Protein AF-A0A7Y2ZFS2-F1 (afdb_monomer_lite)

Structure (mmCIF, N/CA/C/O backbone):
data_AF-A0A7Y2ZFS2-F1
#
_entry.id   AF-A0A7Y2ZFS2-F1
#
loop_
_atom_site.group_PDB
_atom_site.id
_atom_site.type_symbol
_atom_site.label_atom_id
_atom_site.label_alt_id
_atom_site.label_comp_id
_atom_site.label_asym_id
_atom_site.label_entity_id
_atom_site.label_seq_id
_atom_site.pdbx_PDB_ins_code
_atom_site.Cartn_x
_atom_site.Cartn_y
_atom_site.Cartn_z
_atom_site.occupancy
_atom_site.B_iso_or_equiv
_atom_site.auth_seq_id
_atom_site.auth_comp_id
_atom_site.auth_asym_id
_atom_site.auth_atom_id
_atom_site.pdbx_PDB_model_num
ATOM 1 N N . PRO A 1 1 ? -5.224 8.025 -20.497 1.00 86.81 1 PRO A N 1
ATOM 2 C CA . PRO A 1 1 ? -4.306 7.814 -19.345 1.00 86.81 1 PRO A CA 1
ATOM 3 C C . PRO A 1 1 ? -4.564 8.885 -18.273 1.00 86.81 1 PRO A C 1
ATOM 5 O O . PRO A 1 1 ? -3.677 9.653 -17.938 1.00 86.81 1 PRO A O 1
ATOM 8 N N . TYR A 1 2 ? -5.816 8.982 -17.824 1.00 96.44 2 TYR A N 1
ATOM 9 C CA . TYR A 1 2 ? -6.261 10.008 -16.884 1.00 96.44 2 TYR A CA 1
ATOM 10 C C . TYR A 1 2 ? -7.460 9.475 -16.105 1.00 96.44 2 TYR A C 1
ATOM 12 O O . TYR A 1 2 ? -8.325 8.808 -16.684 1.00 96.44 2 TYR A O 1
ATOM 20 N N . ILE A 1 3 ? -7.497 9.762 -14.809 1.00 97.44 3 ILE A N 1
ATOM 21 C CA . ILE A 1 3 ? -8.624 9.500 -13.917 1.00 97.44 3 ILE A CA 1
ATOM 22 C C . ILE A 1 3 ? -8.823 10.785 -13.111 1.00 97.44 3 ILE A C 1
ATOM 24 O O . ILE A 1 3 ? -7.926 11.202 -12.383 1.00 97.44 3 ILE A O 1
ATOM 28 N N . GLY A 1 4 ? -9.974 11.437 -13.284 1.00 97.38 4 GLY A N 1
ATOM 29 C CA . GLY A 1 4 ? -10.225 12.769 -12.729 1.00 97.38 4 GLY A CA 1
ATOM 30 C C . GLY A 1 4 ? -10.047 12.839 -11.213 1.00 97.38 4 GLY A C 1
ATOM 31 O O . GLY A 1 4 ? -10.726 12.121 -10.483 1.00 97.38 4 GLY A O 1
ATOM 32 N N . GLY A 1 5 ? -9.143 13.714 -10.762 1.00 96.69 5 GLY A N 1
ATOM 33 C CA . GLY A 1 5 ? -8.851 13.981 -9.349 1.00 96.69 5 GLY A CA 1
ATOM 34 C C . GLY A 1 5 ? -8.054 12.895 -8.619 1.00 96.69 5 GLY A C 1
ATOM 35 O O . GLY A 1 5 ? -7.731 13.076 -7.451 1.00 96.69 5 GLY A O 1
ATOM 36 N N . GLU A 1 6 ? -7.730 11.775 -9.267 1.00 97.69 6 GLU A N 1
ATOM 37 C CA . GLU A 1 6 ? -7.062 10.657 -8.592 1.00 97.69 6 GLU A CA 1
ATOM 38 C C . GLU A 1 6 ? -5.607 10.985 -8.237 1.00 97.69 6 GLU A C 1
ATOM 40 O O . GLU A 1 6 ? -5.134 10.658 -7.155 1.00 97.69 6 GLU A O 1
ATOM 45 N N . GLU A 1 7 ? -4.903 11.683 -9.128 1.00 98.19 7 GLU A N 1
ATOM 46 C CA . GLU A 1 7 ? -3.505 12.081 -8.922 1.00 98.19 7 GLU A CA 1
ATOM 47 C C . GLU A 1 7 ? -3.368 13.057 -7.747 1.00 98.19 7 GLU A C 1
ATOM 49 O O . GLU A 1 7 ? -2.484 12.882 -6.908 1.00 98.19 7 GLU A O 1
ATOM 54 N N . ASP A 1 8 ? -4.295 14.013 -7.630 1.00 97.38 8 ASP A N 1
ATOM 55 C CA . ASP A 1 8 ? -4.337 14.977 -6.526 1.00 97.38 8 ASP A CA 1
ATOM 56 C C . ASP A 1 8 ? -4.619 14.288 -5.183 1.00 97.38 8 ASP A C 1
ATOM 58 O O . ASP A 1 8 ? -3.988 14.594 -4.170 1.00 97.38 8 ASP A O 1
ATOM 62 N N . LYS A 1 9 ? -5.536 13.311 -5.172 1.00 97.44 9 LYS A N 1
ATOM 63 C CA . LYS A 1 9 ? -5.836 12.501 -3.983 1.00 97.44 9 LYS A CA 1
ATOM 64 C C . LYS A 1 9 ? -4.642 11.664 -3.550 1.00 97.44 9 LYS A C 1
ATOM 66 O O . LYS A 1 9 ? -4.264 11.710 -2.382 1.00 97.44 9 LYS A O 1
ATOM 71 N N . ILE A 1 10 ? -4.005 10.953 -4.483 1.00 97.12 10 ILE A N 1
ATOM 72 C CA . ILE A 1 10 ? -2.792 10.169 -4.207 1.00 97.12 10 ILE A CA 1
ATOM 73 C C . ILE A 1 10 ? -1.670 11.081 -3.689 1.00 97.12 10 ILE A C 1
ATOM 75 O O . ILE A 1 10 ? -0.902 10.670 -2.823 1.00 97.12 10 ILE A O 1
ATOM 79 N N . ALA A 1 11 ? -1.580 12.322 -4.171 1.00 95.62 11 ALA A N 1
ATOM 80 C CA . ALA A 1 11 ? -0.588 13.274 -3.688 1.00 95.62 11 ALA A CA 1
ATOM 81 C C . ALA A 1 11 ? -0.869 13.781 -2.259 1.00 95.62 11 ALA A C 1
ATOM 83 O O . ALA A 1 11 ? 0.075 14.037 -1.510 1.00 95.62 11 ALA A O 1
AT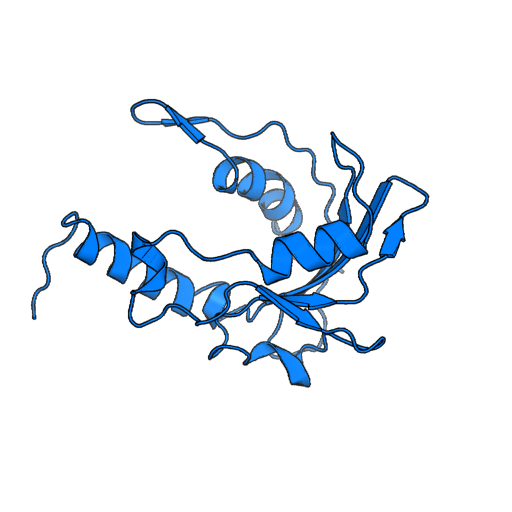OM 84 N N . ALA A 1 12 ? -2.140 13.917 -1.866 1.00 95.44 12 ALA A N 1
ATOM 85 C CA . ALA A 1 12 ? -2.536 14.560 -0.610 1.00 95.44 12 ALA A CA 1
ATOM 86 C C . ALA A 1 12 ? -2.883 13.587 0.533 1.00 95.44 12 ALA A C 1
ATOM 88 O O . ALA A 1 12 ? -2.480 13.796 1.680 1.00 95.44 12 ALA A O 1
ATOM 89 N N . GLU A 1 13 ? -3.646 12.529 0.260 1.00 97.75 13 GLU A N 1
ATOM 90 C CA . GLU A 1 13 ? -4.214 11.647 1.288 1.00 97.75 13 GLU A CA 1
ATOM 91 C C . GLU A 1 13 ? -3.160 10.854 2.085 1.00 97.75 13 GLU A C 1
ATOM 93 O O . GLU A 1 13 ? -3.283 10.799 3.316 1.00 97.75 13 GLU A O 1
ATOM 98 N N . PRO A 1 14 ? -2.087 10.301 1.474 1.00 97.38 14 PRO A N 1
ATOM 99 C CA . PRO A 1 14 ? -1.069 9.554 2.212 1.00 97.38 14 PRO A CA 1
ATOM 100 C C . PRO A 1 14 ? -0.379 10.372 3.304 1.00 97.38 14 PRO A C 1
ATOM 102 O O . PRO A 1 14 ? -0.060 9.825 4.356 1.00 97.38 14 PRO A O 1
ATOM 105 N N . ALA A 1 15 ? -0.204 11.684 3.105 1.00 96.62 15 ALA A N 1
ATOM 106 C CA . ALA A 1 15 ? 0.386 12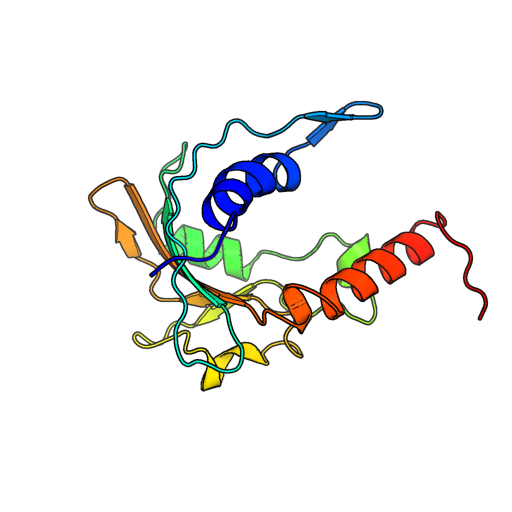.560 4.117 1.00 96.62 15 ALA A CA 1
ATOM 107 C C . ALA A 1 15 ? -0.471 12.617 5.394 1.00 96.62 15 ALA A C 1
ATOM 109 O O . ALA A 1 15 ? 0.064 12.659 6.502 1.00 96.62 15 ALA A O 1
ATOM 110 N N . LYS A 1 16 ? -1.802 12.576 5.254 1.00 97.12 16 LYS A N 1
ATOM 111 C CA . LYS A 1 16 ? -2.734 12.491 6.385 1.00 97.12 16 LYS A CA 1
ATOM 112 C C . LYS A 1 16 ? -2.757 11.085 6.989 1.00 97.12 16 LYS A C 1
ATOM 114 O O . LYS A 1 16 ? -2.704 10.965 8.208 1.00 97.12 16 LYS A O 1
ATOM 119 N N . ILE A 1 17 ? -2.827 10.043 6.155 1.00 96.88 17 ILE A N 1
ATOM 120 C CA . ILE A 1 17 ? -2.897 8.634 6.591 1.00 96.88 17 ILE A CA 1
ATOM 121 C C . ILE A 1 17 ? -1.653 8.237 7.397 1.00 96.88 17 ILE A C 1
ATOM 123 O O . ILE A 1 17 ? -1.770 7.568 8.417 1.00 96.88 17 ILE A O 1
ATOM 127 N N . LEU A 1 18 ? -0.472 8.674 6.957 1.00 96.38 18 LEU A N 1
ATOM 128 C CA . LEU A 1 18 ? 0.817 8.416 7.608 1.00 96.38 18 LEU A CA 1
ATOM 129 C C . LEU A 1 18 ? 1.201 9.499 8.633 1.00 96.38 18 LEU A C 1
ATOM 131 O O . LEU A 1 18 ? 2.334 9.526 9.112 1.00 96.38 18 LEU A O 1
ATOM 135 N N . GLY A 1 19 ? 0.284 10.423 8.931 1.00 96.94 19 GLY A N 1
ATOM 136 C CA . GLY A 1 19 ? 0.474 11.470 9.926 1.00 96.94 19 GLY A CA 1
ATOM 137 C C . GLY A 1 19 ? 0.382 10.950 11.362 1.00 96.94 19 GLY A C 1
ATOM 138 O O . GLY A 1 19 ? 0.359 9.750 11.629 1.00 96.94 19 GLY A O 1
ATOM 139 N N . ARG A 1 20 ? 0.302 11.881 12.314 1.00 96.94 20 ARG A N 1
ATOM 140 C CA . ARG A 1 20 ? 0.136 11.575 13.743 1.00 96.94 20 ARG A CA 1
ATOM 141 C C . ARG A 1 20 ? -1.025 12.347 14.349 1.00 96.94 20 ARG A C 1
ATOM 143 O O . ARG A 1 20 ? -1.349 13.443 13.896 1.00 96.94 20 ARG A O 1
ATOM 150 N N . VAL A 1 21 ? -1.624 11.788 15.392 1.00 96.31 21 VAL A N 1
ATOM 151 C CA . VAL A 1 21 ? -2.658 12.468 16.177 1.00 96.31 21 VAL A CA 1
ATOM 152 C C . VAL A 1 21 ? -1.986 13.367 17.216 1.00 96.31 21 VAL A C 1
ATOM 154 O O . VAL A 1 21 ? -1.137 12.907 17.975 1.00 96.31 21 VAL A O 1
ATOM 157 N N . GLU A 1 22 ? -2.372 14.640 17.260 1.00 97.00 22 GLU A N 1
ATOM 158 C CA . GLU A 1 22 ? -1.983 15.597 18.299 1.00 97.00 22 GLU A CA 1
ATOM 159 C C . GLU A 1 22 ? -3.246 16.275 18.838 1.00 97.00 22 GLU A C 1
ATOM 161 O O . GLU A 1 22 ? -3.821 17.135 18.173 1.00 97.00 22 GLU A O 1
ATOM 166 N N . GLY A 1 23 ? -3.693 15.886 20.035 1.00 95.25 23 GLY A N 1
ATOM 167 C CA . GLY A 1 23 ? -4.953 16.376 20.597 1.00 95.25 23 GLY A CA 1
ATOM 168 C C . GLY A 1 23 ? -6.158 15.922 19.769 1.00 95.25 23 GLY A C 1
ATOM 169 O O . GLY A 1 23 ? -6.406 14.726 19.639 1.00 95.25 23 GLY A O 1
ATOM 170 N N . ASP A 1 24 ? -6.898 16.880 19.215 1.00 95.06 24 ASP A N 1
ATOM 171 C CA . ASP A 1 24 ? -8.115 16.681 18.418 1.00 95.06 24 ASP A CA 1
ATOM 172 C C . ASP A 1 24 ? -7.878 16.731 16.897 1.00 95.06 24 ASP A C 1
ATOM 174 O O . ASP A 1 24 ? -8.825 16.655 16.111 1.00 95.06 24 ASP A O 1
ATOM 178 N N . ARG A 1 25 ? -6.617 16.836 16.459 1.00 96.38 25 ARG A N 1
ATOM 179 C CA . ARG A 1 25 ? -6.248 16.980 15.046 1.00 96.38 25 ARG A CA 1
ATOM 180 C C . ARG A 1 25 ? -5.216 15.955 14.590 1.00 96.38 25 ARG A C 1
ATOM 182 O O . ARG A 1 25 ? -4.456 15.394 15.378 1.00 96.38 25 ARG A O 1
ATOM 189 N N . ILE A 1 26 ? -5.164 15.758 13.274 1.00 97.56 26 ILE A N 1
ATOM 190 C CA . ILE A 1 26 ? -4.119 14.979 12.605 1.00 97.56 26 ILE A CA 1
ATOM 191 C C . ILE A 1 26 ? -3.095 15.957 12.037 1.00 97.56 26 ILE A C 1
ATOM 193 O O . ILE A 1 26 ? -3.451 16.831 11.248 1.00 97.56 26 ILE A O 1
ATOM 197 N N . VAL A 1 27 ? -1.832 15.791 12.419 1.00 97.75 27 VAL A N 1
ATOM 198 C CA . VAL A 1 27 ? -0.694 16.497 11.829 1.00 97.75 27 VAL A CA 1
ATOM 199 C C . VAL A 1 27 ? -0.124 15.634 10.701 1.00 97.75 27 VAL A C 1
ATOM 201 O O . VAL A 1 27 ? 0.400 14.551 10.989 1.00 97.75 27 VAL A O 1
ATOM 204 N N . PRO A 1 28 ? -0.231 16.068 9.428 1.00 97.12 28 PRO A N 1
ATOM 205 C CA . PRO A 1 28 ? 0.286 15.307 8.296 1.00 97.12 28 PRO A CA 1
ATOM 206 C C . PRO A 1 28 ? 1.807 15.140 8.357 1.00 97.12 28 PRO A C 1
ATOM 208 O O . PRO A 1 28 ? 2.522 16.025 8.834 1.00 97.12 28 PRO A O 1
ATOM 211 N N . VAL A 1 29 ? 2.313 14.021 7.840 1.00 96.19 29 VAL A N 1
ATOM 212 C CA . VAL A 1 29 ? 3.757 13.826 7.656 1.00 96.19 29 VAL A CA 1
ATOM 213 C C . VAL A 1 29 ? 4.250 14.673 6.470 1.00 96.19 29 VAL A C 1
ATOM 215 O O . VAL A 1 29 ? 3.548 14.755 5.458 1.00 96.19 29 VAL A O 1
ATOM 218 N N . PRO A 1 30 ? 5.435 15.314 6.546 1.00 94.31 30 PRO A N 1
ATOM 219 C CA . PRO A 1 30 ? 6.024 15.991 5.394 1.00 94.31 30 PRO A CA 1
ATOM 220 C C . PRO A 1 30 ? 6.428 14.955 4.338 1.00 94.31 30 PRO A C 1
ATOM 222 O O . PRO A 1 30 ? 7.473 14.316 4.439 1.00 94.31 30 PRO A O 1
ATOM 225 N N . LEU A 1 31 ? 5.572 14.777 3.334 1.00 94.12 31 LEU A N 1
ATOM 226 C CA . LEU A 1 31 ? 5.723 13.791 2.271 1.00 94.12 31 LEU A CA 1
ATOM 227 C C . LEU A 1 31 ? 5.419 14.442 0.921 1.00 94.12 31 LEU A C 1
ATOM 229 O O . LEU A 1 31 ? 4.425 15.149 0.775 1.00 94.12 31 LEU A O 1
ATOM 233 N N . SER A 1 32 ? 6.275 14.195 -0.068 1.00 96.31 32 SER A N 1
ATOM 234 C CA . SER A 1 32 ? 6.070 14.645 -1.445 1.00 96.31 32 SER A CA 1
ATOM 235 C C . SER A 1 32 ? 5.816 13.441 -2.338 1.00 96.31 32 SER A C 1
ATOM 237 O O . SER A 1 32 ? 6.624 12.514 -2.375 1.00 96.31 32 SER A O 1
ATOM 239 N N . ILE A 1 33 ? 4.701 13.465 -3.064 1.00 97.81 33 ILE A N 1
ATOM 240 C CA . ILE A 1 33 ? 4.306 12.403 -3.988 1.00 97.81 33 ILE A CA 1
ATOM 241 C C . ILE A 1 33 ? 4.034 13.029 -5.351 1.00 97.81 33 ILE A C 1
ATOM 243 O O . ILE A 1 33 ? 3.269 13.981 -5.474 1.00 97.81 33 ILE A O 1
ATOM 247 N N . SER A 1 34 ? 4.664 12.464 -6.377 1.00 97.56 34 SER A N 1
ATOM 248 C CA . SER A 1 34 ? 4.317 12.702 -7.774 1.00 97.56 34 SER A CA 1
ATOM 249 C C . SER A 1 34 ? 3.653 11.437 -8.304 1.00 97.56 34 SER A C 1
ATOM 251 O O . SER A 1 34 ? 4.247 10.358 -8.244 1.00 97.56 34 SER A O 1
ATOM 253 N N . ALA A 1 35 ? 2.411 11.565 -8.766 1.00 97.31 35 ALA A N 1
ATOM 254 C CA . ALA A 1 35 ? 1.578 10.443 -9.171 1.00 97.31 35 ALA A CA 1
ATOM 255 C C . ALA A 1 35 ? 1.096 10.594 -10.616 1.00 97.31 35 ALA A C 1
ATOM 257 O O . ALA A 1 35 ? 0.949 11.695 -11.140 1.00 97.31 35 ALA A O 1
ATOM 258 N N . THR A 1 36 ? 0.828 9.459 -11.255 1.00 98.44 36 THR A N 1
ATOM 259 C CA . THR A 1 36 ? 0.110 9.392 -12.529 1.00 98.44 36 THR A CA 1
ATOM 260 C C . THR A 1 36 ? -0.866 8.231 -12.458 1.00 98.44 36 THR A C 1
ATOM 262 O O . THR A 1 36 ? -0.460 7.099 -12.185 1.00 98.44 36 THR A O 1
ATOM 265 N N . ALA A 1 37 ? -2.144 8.495 -12.715 1.00 98.19 37 ALA A N 1
ATOM 266 C CA . ALA A 1 37 ? -3.207 7.507 -12.598 1.00 98.19 37 ALA A CA 1
ATOM 267 C C . ALA A 1 37 ? -3.711 7.094 -13.985 1.00 98.19 37 ALA A C 1
ATOM 269 O O . ALA A 1 37 ? -4.189 7.904 -14.782 1.00 98.19 37 ALA A O 1
ATOM 270 N N . THR A 1 38 ? -3.634 5.798 -14.290 1.00 98.12 38 THR A N 1
ATOM 271 C CA . THR A 1 38 ? -4.031 5.275 -15.603 1.00 98.12 38 THR A CA 1
ATOM 272 C C . THR A 1 38 ? -5.066 4.166 -15.479 1.00 98.12 38 THR A C 1
ATOM 274 O O . THR A 1 38 ? -4.964 3.273 -14.642 1.00 98.12 38 THR A O 1
ATOM 277 N N . ARG A 1 39 ? -6.088 4.222 -16.340 1.00 98.19 39 ARG A N 1
ATOM 278 C CA . ARG A 1 39 ? -7.085 3.157 -16.474 1.00 98.19 39 ARG A CA 1
ATOM 279 C C . ARG A 1 39 ? -6.554 2.079 -17.416 1.00 98.19 39 ARG A C 1
ATOM 281 O O . ARG A 1 39 ? -6.088 2.394 -18.509 1.00 98.19 39 ARG A O 1
ATOM 288 N N . VAL A 1 40 ? -6.696 0.822 -17.011 1.00 98.25 40 VAL A N 1
ATOM 289 C CA . VAL A 1 40 ? -6.353 -0.371 -17.799 1.00 98.25 40 VAL A CA 1
ATOM 290 C C . VAL A 1 40 ? -7.547 -1.334 -17.838 1.00 98.25 40 VAL A C 1
ATOM 292 O O . VAL A 1 40 ? -8.381 -1.279 -16.930 1.00 98.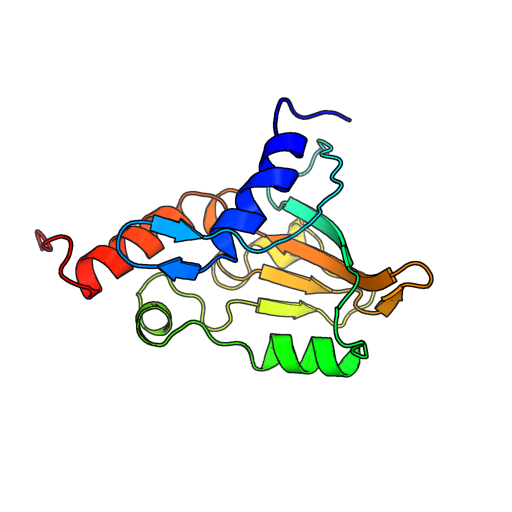25 40 VAL A O 1
ATOM 295 N N . PRO A 1 41 ? -7.664 -2.218 -18.849 1.00 98.12 41 PRO A N 1
ATOM 296 C CA . PRO A 1 41 ? -8.751 -3.197 -18.949 1.00 98.12 41 PRO A CA 1
ATOM 297 C C . PRO A 1 41 ? -8.537 -4.387 -17.991 1.00 98.12 41 PRO A C 1
ATOM 299 O O . PRO A 1 41 ? -8.411 -5.537 -18.403 1.00 98.12 41 PRO A O 1
ATOM 302 N N . VAL A 1 42 ? -8.468 -4.099 -16.691 1.00 98.31 42 VAL A N 1
ATOM 303 C CA . VAL A 1 42 ? -8.359 -5.073 -15.599 1.00 98.31 42 VAL A CA 1
ATOM 304 C C . VAL A 1 42 ? -9.577 -4.896 -14.700 1.00 98.31 42 VAL A C 1
ATOM 306 O O . VAL A 1 42 ? -9.835 -3.793 -14.229 1.00 98.31 42 VAL A O 1
ATOM 309 N N . LEU A 1 43 ? -10.326 -5.980 -14.474 1.00 97.38 43 LEU A N 1
ATOM 310 C CA . LEU A 1 43 ? -11.585 -5.954 -13.717 1.00 97.38 43 LEU A CA 1
ATOM 311 C C . LEU A 1 43 ? -11.397 -5.436 -12.284 1.00 97.38 43 LEU A C 1
ATOM 313 O O . LEU A 1 43 ? -12.059 -4.485 -11.876 1.00 97.38 43 LEU A O 1
ATOM 317 N N . HIS A 1 44 ? -10.480 -6.056 -11.537 1.00 97.62 44 HIS A N 1
ATOM 318 C CA . HIS A 1 44 ? -10.175 -5.708 -10.148 1.00 97.62 44 HIS A CA 1
ATOM 319 C C . HIS A 1 44 ? -8.683 -5.879 -9.882 1.00 97.62 44 HIS A C 1
ATOM 321 O O . HIS A 1 44 ? -8.041 -6.749 -10.483 1.00 97.62 44 HIS A O 1
ATOM 327 N N . GLY A 1 45 ? -8.177 -5.088 -8.942 1.00 98.00 45 GLY A N 1
ATOM 328 C CA . GLY A 1 45 ? -6.774 -5.021 -8.561 1.00 98.00 45 GLY A CA 1
ATOM 329 C C . GLY A 1 45 ? -6.133 -3.728 -9.056 1.00 98.00 45 GLY A C 1
ATOM 330 O O . GLY A 1 45 ? -6.023 -3.510 -10.264 1.00 98.00 45 GLY A O 1
ATOM 331 N N . HIS A 1 46 ? -5.710 -2.865 -8.135 1.00 98.56 46 HIS A N 1
ATOM 332 C CA . HIS A 1 46 ? -4.914 -1.679 -8.450 1.00 98.56 46 HIS A CA 1
ATOM 333 C C . HIS A 1 46 ? -3.441 -2.011 -8.280 1.00 98.56 46 HIS A C 1
ATOM 335 O O . HIS A 1 46 ? -3.028 -2.476 -7.220 1.00 98.56 46 HIS A O 1
ATOM 341 N N . LEU A 1 47 ? -2.679 -1.833 -9.361 1.00 98.69 47 LEU A N 1
ATOM 342 C CA . LEU A 1 47 ? -1.247 -2.087 -9.409 1.00 98.69 47 LEU A CA 1
ATOM 343 C C . LEU A 1 47 ? -0.505 -0.755 -9.479 1.00 98.69 47 LEU A C 1
ATOM 345 O O . LEU A 1 47 ? -0.725 0.034 -10.397 1.00 98.69 47 LEU A O 1
ATOM 349 N N . GLU A 1 48 ? 0.423 -0.555 -8.557 1.00 98.62 48 GLU A N 1
ATOM 350 C CA . GLU A 1 48 ? 1.226 0.655 -8.451 1.00 98.62 48 GLU A CA 1
ATOM 351 C C . GLU A 1 48 ? 2.702 0.333 -8.682 1.00 98.62 48 GLU A C 1
ATOM 353 O O . GLU A 1 48 ? 3.238 -0.636 -8.139 1.00 98.62 48 GLU A O 1
ATOM 358 N N . SER A 1 49 ? 3.381 1.158 -9.484 1.00 98.50 49 SER A N 1
ATOM 359 C CA . SER A 1 49 ? 4.841 1.132 -9.620 1.00 98.50 49 SER A CA 1
ATOM 360 C C . SER A 1 49 ? 5.441 2.260 -8.798 1.00 98.50 49 SER A C 1
ATOM 362 O O . SER A 1 49 ? 5.475 3.401 -9.252 1.00 98.50 49 SER A O 1
ATOM 364 N N . VAL A 1 50 ? 6.001 1.920 -7.642 1.00 98.56 50 VAL A N 1
ATOM 365 C CA . VAL A 1 50 ? 6.479 2.895 -6.659 1.00 98.56 50 VAL A CA 1
ATOM 366 C C . VAL A 1 50 ? 7.999 2.995 -6.709 1.00 98.56 50 VAL A C 1
ATOM 368 O O . VAL A 1 50 ? 8.690 1.976 -6.679 1.00 98.56 50 VAL A O 1
ATOM 371 N N . SER A 1 51 ? 8.520 4.221 -6.772 1.00 98.44 51 SER A N 1
ATOM 372 C CA . SER A 1 51 ? 9.924 4.532 -6.470 1.00 98.44 51 SER A CA 1
ATOM 373 C C . SER A 1 51 ? 9.953 5.469 -5.270 1.00 98.44 51 SER A C 1
ATOM 375 O O . SER A 1 51 ? 9.223 6.454 -5.269 1.00 98.44 51 SER A O 1
ATOM 377 N N . VAL A 1 52 ? 10.770 5.168 -4.262 1.00 97.75 52 VAL A N 1
ATOM 378 C CA . VAL A 1 52 ? 10.786 5.912 -2.995 1.00 97.75 52 VAL A CA 1
ATOM 379 C C . VAL A 1 52 ? 12.208 6.269 -2.580 1.00 97.75 52 VAL A C 1
ATOM 381 O O . VAL A 1 52 ? 13.111 5.428 -2.653 1.00 97.75 52 VAL A O 1
ATOM 384 N N . GLN A 1 53 ? 12.402 7.512 -2.143 1.00 97.56 53 GLN A N 1
ATOM 385 C CA . GLN A 1 53 ? 13.584 7.948 -1.407 1.00 97.56 53 GLN A CA 1
ATOM 386 C C . GLN A 1 53 ? 13.322 7.787 0.089 1.00 97.56 53 GLN A C 1
ATOM 388 O O . GLN A 1 53 ? 12.350 8.327 0.613 1.00 97.56 53 GLN A O 1
ATOM 393 N N . LEU A 1 54 ? 14.202 7.066 0.776 1.00 96.19 54 LEU A N 1
ATOM 394 C CA . LEU A 1 54 ? 14.172 6.949 2.230 1.00 96.19 54 LEU A CA 1
ATOM 395 C C . LEU A 1 54 ? 15.142 7.962 2.849 1.00 96.19 54 LEU A C 1
ATOM 397 O O . LEU A 1 54 ? 16.193 8.255 2.275 1.00 96.19 54 LEU A O 1
ATOM 401 N N . SER A 1 55 ? 14.798 8.494 4.023 1.00 94.38 55 SER A N 1
ATOM 402 C CA . SER A 1 55 ? 15.687 9.368 4.805 1.00 94.38 55 SER A CA 1
ATOM 403 C C . SER A 1 55 ? 16.915 8.610 5.312 1.00 94.38 55 SER A C 1
ATOM 405 O O . SER A 1 55 ? 18.029 9.126 5.283 1.00 94.38 55 SER A O 1
ATOM 407 N N . THR A 1 56 ? 16.710 7.359 5.720 1.00 95.50 56 THR A N 1
ATOM 408 C CA . THR A 1 56 ? 17.763 6.385 5.994 1.00 95.50 56 THR A CA 1
ATOM 409 C C . THR A 1 56 ? 17.746 5.345 4.875 1.00 95.50 56 THR A C 1
ATOM 411 O O . THR A 1 56 ? 16.734 4.656 4.722 1.00 95.50 56 THR A O 1
ATOM 414 N N . PRO A 1 57 ? 18.817 5.230 4.067 1.00 94.38 57 PRO A N 1
ATOM 415 C CA . PRO A 1 57 ? 18.886 4.223 3.016 1.00 94.38 57 PRO A CA 1
ATOM 416 C C . PRO A 1 57 ? 18.664 2.813 3.570 1.00 94.38 57 PRO A C 1
ATOM 418 O O . PRO A 1 57 ? 19.200 2.470 4.621 1.00 94.38 57 PRO A O 1
ATOM 421 N N . ALA A 1 58 ? 17.904 2.000 2.839 1.00 96.69 58 ALA A N 1
ATOM 422 C CA . ALA A 1 58 ? 17.678 0.594 3.152 1.00 96.69 58 ALA A CA 1
ATOM 423 C C . ALA A 1 58 ? 17.899 -0.258 1.900 1.00 96.69 58 ALA A C 1
ATOM 425 O O . ALA A 1 58 ? 17.525 0.124 0.786 1.00 96.69 58 ALA A O 1
ATOM 426 N N . SER A 1 59 ? 18.496 -1.426 2.090 1.00 98.06 59 SER A N 1
ATOM 427 C CA . SER A 1 59 ? 18.640 -2.447 1.059 1.00 98.06 59 SER A CA 1
ATOM 428 C C . SER A 1 59 ? 17.291 -3.110 0.735 1.00 98.06 59 SER A C 1
ATOM 430 O O . SER A 1 59 ? 16.368 -3.117 1.558 1.00 98.06 59 SER A O 1
ATOM 432 N N . PRO A 1 60 ? 17.151 -3.727 -0.454 1.00 97.94 60 PRO A N 1
ATOM 433 C CA . PRO A 1 60 ? 15.977 -4.531 -0.784 1.00 97.94 60 PRO A CA 1
ATOM 434 C C . PRO A 1 60 ? 15.677 -5.625 0.247 1.00 97.94 60 PRO A C 1
ATOM 436 O O . PRO A 1 60 ? 14.508 -5.896 0.513 1.00 97.94 60 PRO A O 1
ATOM 439 N N . ASP A 1 61 ? 16.706 -6.234 0.838 1.00 98.12 61 ASP A N 1
ATOM 440 C CA . ASP A 1 61 ? 16.547 -7.309 1.821 1.00 98.12 61 ASP A CA 1
ATOM 441 C C . ASP A 1 61 ? 16.057 -6.785 3.172 1.00 98.12 61 ASP A C 1
ATOM 443 O O . ASP A 1 61 ? 15.190 -7.400 3.794 1.00 98.12 61 ASP A O 1
ATOM 447 N N . GLU A 1 62 ? 16.526 -5.610 3.598 1.00 98.19 62 GLU A N 1
ATOM 448 C CA . GLU A 1 62 ? 15.986 -4.924 4.776 1.00 98.19 62 GLU A CA 1
ATOM 449 C C . GLU A 1 62 ? 14.518 -4.546 4.579 1.00 98.19 62 GLU A C 1
ATOM 451 O O . GLU A 1 62 ? 13.705 -4.782 5.471 1.00 98.19 62 GLU A O 1
ATOM 456 N N . ALA A 1 63 ? 14.149 -4.044 3.396 1.00 97.56 63 ALA A N 1
ATOM 457 C CA . ALA A 1 63 ? 12.756 -3.742 3.076 1.00 97.56 63 ALA A CA 1
ATOM 458 C C . ALA A 1 63 ? 11.877 -5.007 3.070 1.00 97.56 63 ALA A C 1
ATOM 460 O O . ALA A 1 63 ? 10.794 -5.015 3.658 1.00 97.56 63 ALA A O 1
ATOM 461 N N . ARG A 1 64 ? 12.354 -6.108 2.464 1.00 97.81 64 ARG A N 1
ATOM 462 C CA . ARG A 1 64 ? 11.670 -7.415 2.506 1.00 97.81 64 ARG A CA 1
ATOM 463 C C . ARG A 1 64 ? 11.451 -7.878 3.938 1.00 97.81 64 ARG A C 1
ATOM 465 O O . ARG A 1 64 ? 10.354 -8.329 4.259 1.00 97.81 64 ARG A O 1
ATOM 472 N N . ARG A 1 65 ? 12.478 -7.777 4.783 1.00 97.81 65 ARG A N 1
ATOM 473 C CA . ARG A 1 65 ? 12.398 -8.160 6.193 1.00 97.81 65 ARG A CA 1
ATOM 474 C C . ARG A 1 65 ? 11.359 -7.315 6.929 1.00 97.81 65 ARG A C 1
ATOM 476 O O . ARG A 1 65 ? 10.431 -7.888 7.491 1.00 97.81 65 ARG A O 1
ATOM 483 N N . ALA A 1 66 ? 11.437 -5.989 6.813 1.00 97.19 66 ALA A N 1
ATOM 484 C CA . ALA A 1 66 ? 10.495 -5.069 7.449 1.00 97.19 66 ALA A CA 1
ATOM 485 C C . ALA A 1 66 ? 9.033 -5.376 7.076 1.00 97.19 66 ALA A C 1
ATOM 487 O O . ALA A 1 66 ? 8.172 -5.453 7.948 1.00 97.19 66 ALA A O 1
ATOM 488 N N . TRP A 1 67 ? 8.741 -5.629 5.796 1.00 97.25 67 TRP A N 1
ATOM 489 C CA . TRP A 1 67 ? 7.386 -5.989 5.367 1.00 97.25 67 TRP A CA 1
ATOM 490 C C . TRP A 1 67 ? 6.940 -7.383 5.818 1.00 97.25 67 TRP A C 1
ATOM 492 O O . TRP A 1 67 ? 5.772 -7.561 6.150 1.00 97.25 67 TRP A O 1
ATOM 502 N N . ARG A 1 68 ? 7.837 -8.378 5.861 1.00 96.25 68 ARG A N 1
ATOM 503 C CA . ARG A 1 68 ? 7.504 -9.725 6.369 1.00 96.25 68 ARG A CA 1
ATOM 504 C C . ARG A 1 68 ? 7.239 -9.733 7.872 1.00 96.25 68 ARG A C 1
ATOM 506 O O . ARG A 1 68 ? 6.438 -10.545 8.348 1.00 96.25 68 ARG A O 1
ATOM 513 N N . GLU A 1 69 ? 7.922 -8.868 8.609 1.00 96.38 69 GLU A N 1
ATOM 514 C CA . GLU A 1 69 ? 7.792 -8.708 10.059 1.00 96.38 69 GLU A CA 1
ATOM 515 C C . GLU A 1 69 ? 6.624 -7.802 10.444 1.00 96.38 69 GLU A C 1
ATOM 517 O O . GLU A 1 69 ? 6.087 -7.946 11.539 1.00 96.38 69 GLU A O 1
ATOM 522 N N . PHE A 1 70 ? 6.171 -6.932 9.537 1.00 96.69 70 PHE A N 1
ATOM 523 C CA . PHE A 1 70 ? 5.038 -6.053 9.783 1.00 96.69 70 PHE A CA 1
ATOM 524 C C . PHE A 1 70 ? 3.792 -6.837 10.214 1.00 96.69 70 PHE A C 1
ATOM 526 O O . PHE A 1 70 ? 3.365 -7.805 9.573 1.00 96.69 70 PHE A O 1
ATOM 533 N N . ARG A 1 71 ? 3.191 -6.394 11.315 1.00 92.81 71 ARG A N 1
ATOM 534 C CA . ARG A 1 71 ? 1.897 -6.854 11.813 1.00 92.81 71 ARG A CA 1
ATOM 535 C C . ARG A 1 71 ? 1.008 -5.641 12.026 1.00 92.81 71 ARG A C 1
ATOM 537 O O . ARG A 1 71 ? 1.499 -4.557 12.336 1.00 92.81 71 ARG A O 1
ATOM 544 N N . ALA A 1 72 ? -0.296 -5.835 11.848 1.00 93.94 72 ALA A N 1
ATOM 545 C CA . ALA A 1 72 ? -1.263 -4.829 12.259 1.00 93.94 72 ALA A CA 1
ATOM 546 C C . ALA A 1 72 ? -1.120 -4.553 13.770 1.00 93.94 72 ALA A C 1
ATOM 548 O O . ALA A 1 72 ? -0.730 -5.462 14.510 1.00 93.94 72 ALA A O 1
ATOM 549 N N . PRO A 1 73 ? -1.460 -3.339 14.241 1.00 93.56 73 PRO A N 1
ATOM 550 C CA . PRO A 1 73 ? -1.615 -3.079 15.669 1.00 93.56 73 PRO A CA 1
ATOM 551 C C . PRO A 1 73 ? -2.542 -4.112 16.314 1.00 93.56 73 PRO A C 1
ATOM 553 O O . PRO A 1 73 ? -3.501 -4.545 15.679 1.00 93.56 73 PRO A O 1
ATOM 556 N N . GLU A 1 74 ? -2.286 -4.481 17.569 1.00 93.75 74 GLU A N 1
ATOM 557 C CA . GLU A 1 74 ? -3.015 -5.551 18.269 1.00 93.75 74 GLU A CA 1
ATOM 558 C C . GLU A 1 74 ? -4.540 -5.367 18.225 1.00 93.75 74 GLU A C 1
ATOM 560 O O . GLU A 1 74 ? -5.257 -6.303 17.875 1.00 93.75 74 GLU A O 1
ATOM 565 N N . ALA A 1 75 ? -5.013 -4.137 18.453 1.00 92.94 75 ALA A N 1
ATOM 566 C CA . ALA A 1 75 ? -6.431 -3.769 18.391 1.00 92.94 75 ALA A CA 1
ATOM 567 C C . ALA A 1 75 ? -7.092 -4.050 17.029 1.00 92.94 75 ALA A C 1
ATOM 569 O O . ALA A 1 75 ? -8.299 -4.240 16.953 1.00 92.94 75 ALA A O 1
ATOM 570 N N . VAL A 1 76 ? -6.303 -4.083 15.951 1.00 95.19 76 VAL A N 1
ATOM 571 C CA . VAL A 1 76 ? -6.773 -4.385 14.595 1.00 95.19 76 VAL A CA 1
ATOM 572 C C . VAL A 1 76 ? -6.529 -5.852 14.253 1.00 95.19 76 VAL A C 1
ATOM 574 O O . VAL A 1 76 ? -7.361 -6.474 13.606 1.00 95.19 76 VAL A O 1
ATOM 577 N N . ALA A 1 77 ? -5.411 -6.432 14.690 1.00 94.19 77 ALA A N 1
ATOM 578 C CA . ALA A 1 77 ? -4.974 -7.774 14.304 1.00 94.19 77 ALA A CA 1
ATOM 579 C C . ALA A 1 77 ? -5.969 -8.889 14.668 1.00 94.19 77 ALA A C 1
ATOM 581 O O . ALA A 1 77 ? -5.987 -9.914 13.995 1.00 94.19 77 ALA A O 1
ATOM 582 N N . GLN A 1 78 ? -6.783 -8.689 15.709 1.00 92.25 78 GLN A N 1
ATOM 583 C CA . GLN A 1 78 ? -7.771 -9.664 16.188 1.00 92.25 78 GLN A CA 1
ATOM 584 C C . GLN A 1 78 ? -9.187 -9.435 15.636 1.00 92.25 78 GLN A C 1
ATOM 586 O O . GLN A 1 78 ? -10.116 -10.149 16.013 1.00 92.25 78 GLN A O 1
ATOM 591 N N . LEU A 1 79 ? -9.381 -8.428 14.778 1.00 96.25 79 LEU A N 1
ATOM 592 C CA . LEU A 1 79 ? -10.700 -8.128 14.228 1.00 96.25 79 LEU A CA 1
ATOM 593 C C . LEU A 1 79 ? -11.123 -9.183 13.190 1.00 96.25 79 LEU A C 1
ATOM 595 O O . LEU A 1 79 ? -10.266 -9.688 12.461 1.00 96.25 79 LEU A O 1
ATOM 599 N N . PRO A 1 80 ? -12.425 -9.507 13.083 1.00 95.62 80 PRO A N 1
ATOM 600 C CA . PRO A 1 80 ? -12.911 -10.567 12.198 1.00 95.62 80 PRO A CA 1
ATOM 601 C C . PRO A 1 80 ? -12.497 -10.408 10.732 1.00 95.62 80 PRO A C 1
ATOM 603 O O . PRO A 1 80 ? -12.195 -11.400 10.070 1.00 95.62 80 PRO A O 1
ATOM 606 N N . SER A 1 81 ? -12.458 -9.171 10.230 1.00 96.31 81 SER A N 1
ATOM 607 C CA . SER A 1 81 ? -12.106 -8.878 8.837 1.00 96.31 81 SER A CA 1
ATOM 608 C C . SER A 1 81 ? -10.605 -8.642 8.616 1.00 96.31 81 SER A C 1
ATOM 610 O O . SER A 1 81 ? -10.183 -8.315 7.501 1.00 96.31 81 SER A O 1
ATOM 612 N N . SER A 1 82 ? -9.770 -8.782 9.652 1.00 96.50 82 SER A N 1
ATOM 613 C CA . SER A 1 82 ? -8.324 -8.603 9.519 1.00 96.50 82 SER A CA 1
ATOM 614 C C . SER A 1 82 ? -7.658 -9.800 8.840 1.00 96.50 82 SER A C 1
ATOM 616 O O . SER A 1 82 ? -7.867 -10.944 9.243 1.00 96.50 82 SER A O 1
ATOM 618 N N . PRO A 1 83 ? -6.788 -9.572 7.838 1.00 95.88 83 PRO A N 1
ATOM 619 C CA . PRO A 1 83 ? -5.997 -10.646 7.262 1.00 95.88 83 PRO A CA 1
ATOM 620 C C . PRO A 1 83 ? -4.872 -11.052 8.222 1.00 95.88 83 PRO A C 1
ATOM 622 O O . PRO A 1 83 ? -4.265 -10.199 8.872 1.00 95.88 83 PRO A O 1
ATOM 625 N N . GLU A 1 84 ? -4.497 -12.336 8.216 1.00 92.19 84 GLU A N 1
ATOM 626 C CA . GLU A 1 84 ? -3.338 -12.839 8.977 1.00 92.19 84 GLU A CA 1
ATOM 627 C C . GLU A 1 84 ? -2.053 -12.058 8.636 1.00 92.19 84 GLU A C 1
ATOM 629 O O . GLU A 1 84 ? -1.233 -11.739 9.500 1.00 92.19 84 GLU A O 1
ATOM 634 N N . ARG A 1 85 ? -1.888 -11.709 7.353 1.00 94.94 85 ARG A N 1
ATOM 635 C CA . ARG A 1 85 ? -0.786 -10.886 6.846 1.00 94.94 85 ARG A CA 1
ATOM 636 C C . ARG A 1 85 ? -1.339 -9.686 6.098 1.00 94.94 85 ARG A C 1
ATOM 638 O O . ARG A 1 85 ? -1.919 -9.831 5.028 1.00 94.94 85 ARG A O 1
ATOM 645 N N . VAL A 1 86 ? -1.115 -8.487 6.631 1.00 95.75 86 VAL A N 1
ATOM 646 C CA . VAL A 1 86 ? -1.523 -7.237 5.963 1.00 95.75 86 VAL A CA 1
ATOM 647 C C . VAL A 1 86 ? -0.710 -6.997 4.692 1.00 95.75 86 VAL A C 1
ATOM 649 O O . VAL A 1 86 ? -1.253 -6.540 3.688 1.00 95.75 86 VAL A O 1
ATOM 652 N N . VAL A 1 87 ? 0.584 -7.319 4.735 1.00 98.00 87 VAL A N 1
ATOM 653 C CA . VAL A 1 87 ? 1.507 -7.203 3.606 1.00 98.00 87 VAL A CA 1
ATOM 654 C C . VAL A 1 87 ? 2.143 -8.561 3.352 1.00 98.00 87 VAL A C 1
ATOM 656 O O . VAL A 1 87 ? 2.662 -9.194 4.273 1.00 98.00 87 VAL A O 1
ATOM 659 N N . GLU A 1 88 ? 2.128 -9.003 2.100 1.00 97.94 88 GLU A N 1
ATOM 660 C CA . GLU A 1 88 ? 2.800 -10.226 1.677 1.00 97.94 88 GLU A CA 1
ATOM 661 C C . GLU A 1 88 ? 3.791 -9.939 0.548 1.00 97.94 88 GLU A C 1
ATOM 663 O O . GLU A 1 88 ? 3.491 -9.211 -0.399 1.00 97.94 88 GLU A O 1
ATOM 668 N N . ILE A 1 89 ? 4.988 -10.522 0.647 1.00 98.19 89 ILE A N 1
ATOM 669 C CA . ILE A 1 89 ? 6.020 -10.394 -0.381 1.00 98.19 89 ILE A CA 1
ATOM 670 C C . ILE A 1 89 ? 5.872 -11.513 -1.407 1.00 98.19 89 ILE A C 1
ATOM 672 O O . ILE A 1 89 ? 5.962 -12.690 -1.063 1.00 98.19 89 ILE A O 1
ATOM 676 N N . ALA A 1 90 ? 5.721 -11.145 -2.676 1.00 96.62 90 ALA A N 1
ATOM 677 C CA . ALA A 1 90 ? 5.796 -12.068 -3.797 1.00 96.62 90 ALA A CA 1
ATOM 678 C C . ALA A 1 90 ? 7.212 -12.047 -4.395 1.00 96.62 90 ALA A C 1
ATOM 680 O O . ALA A 1 90 ? 7.611 -11.095 -5.069 1.00 96.62 90 ALA A O 1
ATOM 681 N N . ASP A 1 91 ? 7.989 -13.101 -4.131 1.00 91.38 91 ASP A N 1
ATOM 682 C CA . ASP A 1 91 ? 9.400 -13.163 -4.540 1.00 91.38 91 ASP A CA 1
ATOM 683 C C . ASP A 1 91 ? 9.598 -13.489 -6.024 1.00 91.38 91 ASP A C 1
ATOM 685 O O . ASP A 1 91 ? 10.643 -13.161 -6.588 1.00 91.38 91 ASP A O 1
ATOM 689 N N . HIS A 1 92 ? 8.606 -14.104 -6.671 1.00 96.88 92 HIS A N 1
ATOM 690 C CA . HIS A 1 92 ? 8.728 -14.491 -8.072 1.00 96.88 92 HIS A CA 1
ATOM 691 C C . HIS A 1 92 ? 8.835 -13.240 -8.976 1.00 96.88 92 HIS A C 1
ATOM 693 O O . HIS A 1 92 ? 8.090 -12.272 -8.789 1.00 96.88 92 HIS A O 1
ATOM 699 N N . PRO A 1 93 ? 9.754 -13.221 -9.963 1.00 95.94 93 PRO A N 1
ATOM 700 C CA . PRO A 1 93 ? 10.129 -12.008 -10.699 1.00 95.94 93 PRO A CA 1
ATOM 701 C C . PRO A 1 93 ? 9.034 -11.394 -11.581 1.00 95.94 93 PRO A C 1
ATOM 703 O O . PRO A 1 93 ? 9.239 -10.288 -12.084 1.00 95.94 93 PRO A O 1
ATOM 706 N N . ASP A 1 94 ? 7.908 -12.077 -11.784 1.00 97.44 94 ASP A N 1
ATOM 707 C CA . ASP A 1 94 ? 6.748 -11.615 -12.558 1.00 97.44 94 ASP A CA 1
ATOM 708 C C . ASP A 1 94 ? 5.522 -11.294 -11.678 1.00 97.44 94 ASP A C 1
ATOM 710 O O . ASP A 1 94 ? 4.416 -11.138 -12.198 1.00 97.44 94 ASP A O 1
ATOM 714 N N . ARG A 1 95 ? 5.703 -11.208 -10.352 1.00 98.00 95 ARG A N 1
AT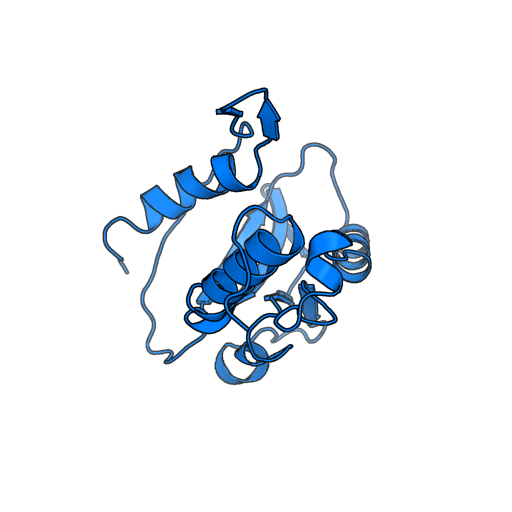OM 715 C CA . ARG A 1 95 ? 4.642 -10.923 -9.375 1.00 98.00 95 ARG A CA 1
ATOM 716 C C . ARG A 1 95 ? 4.813 -9.535 -8.743 1.00 98.00 95 ARG A C 1
ATOM 718 O O . ARG A 1 95 ? 5.945 -9.059 -8.617 1.00 98.00 95 ARG A O 1
ATOM 725 N N . PRO A 1 96 ? 3.718 -8.882 -8.309 1.00 98.44 96 PRO A N 1
ATOM 726 C CA . PRO A 1 96 ? 2.327 -9.348 -8.335 1.00 98.44 96 PRO A CA 1
ATOM 727 C C . PRO A 1 96 ? 1.635 -9.165 -9.694 1.00 98.44 96 PRO A C 1
ATOM 729 O O . PRO A 1 96 ? 2.011 -8.309 -10.493 1.00 98.44 96 PRO A O 1
ATOM 732 N N . GLN A 1 97 ? 0.580 -9.946 -9.927 1.00 98.62 97 GLN A N 1
ATOM 733 C CA . GLN A 1 97 ? -0.319 -9.831 -11.075 1.00 98.62 97 GLN A CA 1
ATOM 734 C C . GLN A 1 97 ? -1.767 -9.679 -10.592 1.00 98.62 97 GLN A C 1
ATOM 736 O O . GLN A 1 97 ? -2.228 -10.527 -9.825 1.00 98.62 97 GLN A O 1
ATOM 741 N N . PRO A 1 98 ? -2.532 -8.680 -11.079 1.00 98.62 98 PRO A N 1
ATOM 742 C CA . PRO A 1 98 ? -3.883 -8.406 -10.588 1.00 98.62 98 PRO A CA 1
ATOM 743 C C . PRO A 1 98 ? -4.794 -9.632 -10.536 1.00 98.62 98 PRO A C 1
ATOM 745 O O . PRO A 1 98 ? -5.433 -9.889 -9.526 1.00 98.62 98 PRO A O 1
ATOM 748 N N . ARG A 1 99 ? -4.803 -10.448 -11.594 1.00 98.25 99 ARG A N 1
ATOM 749 C CA . ARG A 1 99 ? -5.662 -11.637 -11.672 1.00 98.25 99 ARG A CA 1
ATOM 750 C C . ARG A 1 99 ? -5.246 -12.772 -10.729 1.00 98.25 99 ARG A C 1
ATOM 752 O O . ARG A 1 99 ? -6.095 -13.578 -10.381 1.00 98.25 99 ARG A O 1
ATOM 759 N N . LEU A 1 100 ? -3.964 -12.873 -10.374 1.00 98.25 100 LEU A N 1
ATOM 760 C CA . LEU A 1 100 ? -3.432 -14.001 -9.598 1.00 98.25 100 LEU A CA 1
ATOM 761 C C . LEU A 1 100 ? -3.289 -13.695 -8.106 1.00 98.25 100 LEU A C 1
ATOM 763 O O . LEU A 1 100 ? -3.192 -14.623 -7.311 1.00 98.25 100 LEU A O 1
ATOM 767 N N . ASP A 1 101 ? -3.197 -12.417 -7.737 1.00 98.31 101 ASP A N 1
ATOM 768 C CA . ASP A 1 101 ? -2.791 -12.008 -6.389 1.00 98.31 101 ASP A CA 1
ATOM 769 C C . ASP A 1 101 ? -3.816 -11.145 -5.653 1.00 98.31 101 ASP A C 1
ATOM 771 O O . ASP A 1 101 ? -3.697 -10.993 -4.441 1.00 98.31 101 ASP A O 1
ATOM 775 N N . ARG A 1 102 ? -4.818 -10.580 -6.342 1.00 97.56 102 ARG A N 1
ATOM 776 C CA . ARG A 1 102 ? -5.751 -9.629 -5.716 1.00 97.56 102 ARG A CA 1
ATOM 777 C C . ARG A 1 102 ? -6.565 -10.226 -4.566 1.00 97.56 102 ARG A C 1
ATOM 779 O O . ARG A 1 102 ? -6.942 -9.476 -3.686 1.00 97.56 102 ARG A O 1
ATOM 786 N N . ASP A 1 103 ? -6.824 -11.533 -4.570 1.00 98.06 103 ASP A N 1
ATOM 787 C CA . ASP A 1 103 ? -7.722 -12.186 -3.603 1.00 98.06 103 ASP A CA 1
ATOM 788 C C . ASP A 1 103 ? -6.980 -12.720 -2.358 1.00 98.06 103 ASP A C 1
ATOM 790 O O . ASP A 1 103 ? -7.581 -13.357 -1.492 1.00 98.06 103 ASP A O 1
ATOM 794 N N . ARG A 1 104 ? -5.668 -12.463 -2.229 1.00 97.69 104 ARG A N 1
ATOM 795 C CA . ARG A 1 104 ? -4.881 -12.859 -1.047 1.00 97.69 104 ARG A CA 1
ATOM 796 C C . ARG A 1 104 ? -5.459 -12.248 0.230 1.00 97.69 104 ARG A C 1
ATOM 798 O O . ARG A 1 104 ? -5.855 -11.082 0.246 1.00 97.69 104 ARG A O 1
ATOM 805 N N . GLY A 1 105 ? -5.510 -13.055 1.292 1.00 96.44 105 GLY A N 1
ATOM 806 C CA . GLY A 1 105 ? -6.148 -12.676 2.556 1.00 96.44 105 GLY A CA 1
ATOM 807 C C . GLY A 1 105 ? -7.584 -12.193 2.362 1.00 96.44 105 GLY A C 1
ATOM 808 O O . GLY A 1 105 ? -7.946 -11.154 2.903 1.00 96.44 105 GLY A O 1
ATOM 809 N N . SER A 1 106 ? -8.358 -12.881 1.516 1.00 96.81 106 SER A N 1
ATOM 810 C CA . SER A 1 106 ? -9.732 -12.499 1.155 1.00 96.81 106 SER A CA 1
ATOM 811 C C . SER A 1 106 ? -9.835 -11.080 0.577 1.00 96.81 106 SER A C 1
ATOM 813 O O . SER A 1 106 ? -10.772 -10.344 0.862 1.00 96.81 106 SER A O 1
ATOM 815 N N . GLY A 1 107 ? -8.827 -10.660 -0.193 1.00 97.75 107 GLY A N 1
ATOM 816 C CA . GLY A 1 107 ? -8.745 -9.318 -0.775 1.00 97.75 107 GLY A CA 1
ATOM 817 C C . GLY A 1 107 ? -8.251 -8.227 0.180 1.00 97.75 107 GLY A C 1
ATOM 818 O O . GLY A 1 107 ? -8.097 -7.078 -0.241 1.00 97.75 107 GLY A O 1
ATOM 819 N N . MET A 1 108 ? -7.966 -8.560 1.442 1.00 98.12 108 MET A N 1
ATOM 820 C CA . MET A 1 108 ? -7.505 -7.607 2.457 1.00 98.12 108 MET A CA 1
ATOM 821 C C . MET A 1 108 ? -5.979 -7.522 2.581 1.00 98.12 108 MET A C 1
ATOM 823 O O . MET A 1 108 ? -5.476 -6.568 3.187 1.00 98.12 108 MET A O 1
ATOM 827 N N . THR A 1 109 ? -5.236 -8.466 1.994 1.00 98.31 109 THR A N 1
ATOM 828 C CA . THR A 1 109 ? -3.766 -8.450 1.949 1.00 98.31 109 THR A CA 1
ATOM 829 C C . THR A 1 109 ? -3.256 -7.645 0.756 1.00 98.31 109 THR A C 1
ATOM 831 O O . THR A 1 109 ? -3.653 -7.858 -0.388 1.00 98.31 109 THR A O 1
ATOM 834 N N . VAL A 1 110 ? -2.303 -6.750 1.011 1.00 98.44 110 VAL A N 1
ATOM 835 C CA . VAL A 1 110 ? -1.548 -6.040 -0.027 1.00 98.44 110 VAL A CA 1
ATOM 836 C C . VAL A 1 110 ? -0.341 -6.881 -0.437 1.00 98.44 110 VAL A C 1
ATOM 838 O O . VAL A 1 110 ? 0.430 -7.330 0.409 1.00 98.44 110 VAL A O 1
ATOM 841 N N . THR A 1 111 ? -0.142 -7.074 -1.741 1.00 98.69 111 THR A N 1
ATOM 842 C CA . THR A 1 111 ? 0.997 -7.847 -2.258 1.00 98.69 111 THR A CA 1
ATOM 843 C C . THR A 1 111 ? 2.083 -6.925 -2.780 1.00 98.69 111 THR A C 1
ATOM 845 O O . THR A 1 111 ? 1.820 -6.082 -3.637 1.00 98.69 111 THR A O 1
ATOM 848 N N . VAL A 1 112 ? 3.317 -7.115 -2.319 1.00 98.75 112 VAL A N 1
ATOM 849 C CA . VAL A 1 112 ? 4.484 -6.345 -2.759 1.00 98.75 112 VAL A CA 1
ATOM 850 C C . VAL A 1 112 ? 5.465 -7.262 -3.475 1.00 98.75 112 VAL A C 1
ATOM 852 O O . VAL A 1 112 ? 5.801 -8.337 -2.988 1.00 98.75 112 VAL A O 1
ATOM 855 N N . GLY A 1 113 ? 5.956 -6.846 -4.636 1.00 98.50 113 GLY A N 1
ATOM 856 C CA . GLY A 1 113 ? 6.914 -7.625 -5.417 1.00 98.50 113 GLY A CA 1
ATOM 857 C C . GLY A 1 113 ? 7.925 -6.749 -6.134 1.00 98.50 113 GLY A C 1
ATOM 858 O O . GLY A 1 113 ? 7.915 -5.520 -6.023 1.00 98.50 113 GLY A O 1
ATOM 859 N N . ARG A 1 114 ? 8.826 -7.385 -6.891 1.00 98.00 114 ARG A N 1
ATOM 860 C CA . ARG A 1 114 ? 9.832 -6.689 -7.720 1.00 98.00 114 ARG A CA 1
ATOM 861 C C . ARG A 1 114 ? 10.724 -5.698 -6.945 1.00 98.00 114 ARG A C 1
ATOM 863 O O . ARG A 1 114 ? 11.195 -4.724 -7.537 1.00 98.00 114 ARG A O 1
ATOM 870 N N . ILE A 1 115 ? 10.955 -5.940 -5.655 1.00 98.25 115 ILE A N 1
ATOM 871 C CA . ILE A 1 115 ? 11.712 -5.050 -4.763 1.00 98.25 115 ILE A CA 1
ATOM 872 C C . ILE A 1 115 ? 13.186 -5.048 -5.165 1.00 98.25 115 ILE A C 1
ATOM 874 O O . ILE A 1 115 ? 13.829 -6.101 -5.172 1.00 98.25 115 ILE A O 1
ATOM 878 N N . ARG A 1 116 ? 13.708 -3.870 -5.513 1.00 97.81 116 ARG A N 1
ATOM 879 C CA . ARG A 1 116 ? 15.075 -3.684 -6.017 1.00 97.81 116 ARG A CA 1
ATOM 880 C C . ARG A 1 116 ? 15.591 -2.261 -5.761 1.00 97.81 116 ARG A C 1
ATOM 882 O O . ARG A 1 116 ? 14.773 -1.372 -5.507 1.00 97.81 116 ARG A O 1
ATOM 889 N N . PRO A 1 117 ? 16.909 -2.019 -5.878 1.00 98.19 117 PRO A N 1
ATOM 890 C CA . PRO A 1 117 ? 17.464 -0.671 -5.820 1.00 98.19 117 PRO A CA 1
ATOM 891 C C . PRO A 1 117 ? 16.902 0.213 -6.941 1.00 98.19 117 PRO A C 1
ATOM 893 O O . PRO A 1 117 ? 16.634 -0.264 -8.049 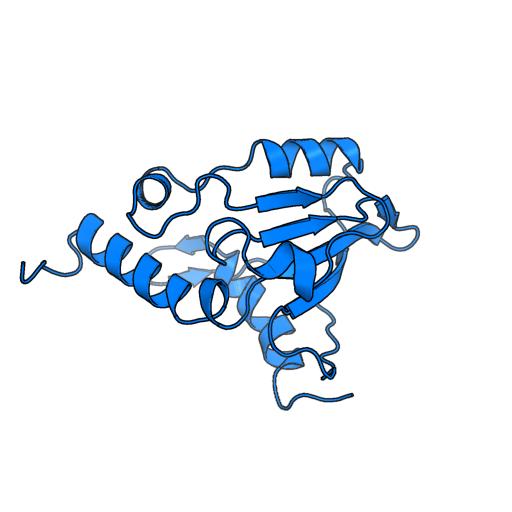1.00 98.19 117 PRO A O 1
ATOM 896 N N . CYS A 1 118 ? 16.736 1.504 -6.662 1.00 97.94 118 CYS A N 1
ATOM 897 C CA . CYS A 1 118 ? 16.358 2.501 -7.660 1.00 97.94 118 CYS A CA 1
ATOM 898 C C . CYS A 1 118 ? 17.524 3.474 -7.879 1.00 97.94 118 CYS A C 1
ATOM 900 O O . CYS A 1 118 ? 17.838 4.203 -6.954 1.00 97.94 118 CYS A O 1
ATOM 902 N N . PRO A 1 119 ? 18.137 3.562 -9.073 1.00 94.81 119 PRO A N 1
ATOM 903 C CA . PRO A 1 119 ? 19.297 4.439 -9.289 1.00 94.81 119 PRO A CA 1
ATOM 904 C C . PRO A 1 119 ? 19.040 5.941 -9.076 1.00 94.81 119 PRO A C 1
ATOM 906 O O . PRO A 1 119 ? 19.984 6.703 -8.918 1.00 94.81 119 PRO A O 1
ATOM 909 N N . VAL A 1 120 ? 17.773 6.368 -9.118 1.00 96.88 120 VAL A N 1
ATOM 910 C CA . VAL A 1 120 ? 17.347 7.776 -8.972 1.00 96.88 120 VAL A CA 1
ATOM 911 C C . VAL A 1 120 ? 16.798 8.069 -7.567 1.00 96.88 120 VAL A C 1
ATOM 913 O O . VAL A 1 120 ? 16.649 9.225 -7.187 1.00 96.88 120 VAL A O 1
ATOM 916 N N . GLN A 1 121 ? 16.438 7.032 -6.811 1.00 96.94 121 GLN A N 1
ATOM 917 C CA . GLN A 1 121 ? 15.814 7.122 -5.486 1.00 96.94 121 GLN A CA 1
ATOM 918 C C . GLN A 1 121 ? 16.522 6.114 -4.560 1.00 96.94 121 GLN A C 1
ATOM 920 O O . GLN A 1 121 ? 17.707 5.854 -4.732 1.00 96.94 121 GLN A O 1
ATOM 925 N N . THR A 1 122 ? 15.833 5.501 -3.594 1.00 97.81 122 THR A N 1
ATOM 926 C CA . THR A 1 122 ? 16.397 4.396 -2.797 1.00 97.81 122 THR A CA 1
ATOM 927 C C . THR A 1 122 ? 15.915 3.040 -3.311 1.00 97.81 122 THR A C 1
ATOM 929 O O . THR A 1 122 ? 16.711 2.199 -3.729 1.00 97.81 122 THR A O 1
ATOM 932 N N . LEU A 1 123 ? 14.596 2.830 -3.347 1.00 98.31 123 LEU A N 1
ATOM 933 C CA . LEU A 1 123 ? 13.984 1.547 -3.708 1.00 98.31 123 LEU A CA 1
ATOM 934 C C . LEU A 1 123 ? 12.925 1.714 -4.792 1.00 98.31 123 LEU A C 1
ATOM 936 O O . LEU A 1 123 ? 12.283 2.758 -4.902 1.00 98.31 123 LEU A O 1
ATOM 940 N N . ARG A 1 124 ? 12.723 0.653 -5.578 1.00 98.31 124 ARG A N 1
ATOM 941 C CA . ARG A 1 124 ? 11.599 0.515 -6.505 1.00 98.31 124 ARG A CA 1
ATOM 942 C C . ARG A 1 124 ? 10.934 -0.844 -6.336 1.00 98.31 124 ARG A C 1
ATOM 944 O O . ARG A 1 124 ? 11.616 -1.864 -6.251 1.00 98.31 124 ARG A O 1
ATOM 951 N N . PHE A 1 125 ? 9.609 -0.862 -6.339 1.00 98.69 125 PHE A N 1
ATOM 952 C CA . PHE A 1 125 ? 8.802 -2.068 -6.156 1.00 98.69 125 PHE A CA 1
ATOM 953 C C . PHE A 1 125 ? 7.435 -1.924 -6.836 1.00 98.69 125 PHE A C 1
ATOM 955 O O . PHE A 1 125 ? 7.090 -0.857 -7.349 1.00 98.69 125 PHE A O 1
ATOM 962 N N . LEU A 1 126 ? 6.693 -3.030 -6.900 1.00 98.81 126 LEU A N 1
ATOM 963 C CA . LEU A 1 126 ? 5.293 -3.048 -7.311 1.00 98.81 126 LEU A CA 1
ATOM 964 C C . LEU A 1 126 ? 4.409 -3.377 -6.111 1.00 98.81 126 LEU A C 1
ATOM 966 O O . LEU A 1 126 ? 4.773 -4.246 -5.319 1.00 98.81 126 LEU A O 1
ATOM 970 N N . VAL A 1 127 ? 3.254 -2.724 -6.022 1.00 98.69 127 VAL A N 1
ATOM 971 C CA . VAL A 1 127 ? 2.233 -2.969 -4.995 1.00 98.69 127 VAL A CA 1
ATOM 972 C C . VAL A 1 127 ? 0.917 -3.301 -5.677 1.00 98.69 127 VAL A C 1
ATOM 974 O O . VAL A 1 127 ? 0.522 -2.602 -6.603 1.00 98.69 127 VAL A O 1
ATOM 977 N N . LEU A 1 128 ? 0.246 -4.360 -5.231 1.00 98.81 128 LEU A N 1
ATOM 978 C CA . LEU A 1 128 ? -1.094 -4.725 -5.672 1.00 98.81 128 LEU A CA 1
ATOM 979 C C . LEU A 1 128 ? -2.054 -4.748 -4.481 1.00 98.81 128 LEU A C 1
ATOM 981 O O . LEU A 1 128 ? -1.774 -5.406 -3.477 1.00 98.81 128 LEU A O 1
ATOM 985 N N . SER A 1 129 ? -3.210 -4.106 -4.634 1.00 98.38 129 SER A N 1
ATOM 986 C CA . SER A 1 129 ? -4.314 -4.152 -3.670 1.00 98.38 129 SER A CA 1
ATOM 987 C C . SER A 1 129 ? -5.652 -4.452 -4.356 1.00 98.38 129 SER A C 1
ATOM 989 O O . SER A 1 129 ? -5.875 -4.072 -5.511 1.00 98.38 129 SER A O 1
ATOM 991 N N . HIS A 1 130 ? -6.566 -5.140 -3.661 1.00 98.50 130 HIS A N 1
ATOM 992 C CA . HIS A 1 130 ? -7.937 -5.315 -4.142 1.00 98.50 130 HIS A CA 1
ATOM 993 C C . HIS A 1 130 ? -8.737 -4.027 -3.922 1.00 98.50 130 HIS A C 1
ATOM 995 O O . HIS A 1 130 ? -9.062 -3.657 -2.794 1.00 98.50 130 HIS A O 1
ATOM 1001 N N . ASN A 1 131 ? -9.095 -3.343 -5.004 1.00 97.44 131 ASN A N 1
ATOM 1002 C CA . ASN A 1 131 ? -9.695 -2.011 -4.932 1.00 97.44 131 ASN A CA 1
ATOM 1003 C C . ASN A 1 131 ? -11.116 -1.984 -4.341 1.00 97.44 131 ASN A C 1
ATOM 1005 O O . ASN A 1 131 ? -11.516 -0.956 -3.811 1.00 97.44 131 ASN A O 1
ATOM 1009 N N . LEU A 1 132 ? -11.875 -3.085 -4.412 1.00 96.50 132 LEU A N 1
ATOM 1010 C CA . LEU A 1 132 ? -13.218 -3.157 -3.814 1.00 96.50 132 LEU A CA 1
ATOM 1011 C C . LEU A 1 132 ? -13.219 -3.680 -2.374 1.00 96.50 132 LEU A C 1
ATOM 1013 O O . LEU A 1 132 ? -14.146 -3.376 -1.634 1.00 96.50 132 LEU A O 1
ATOM 1017 N N . GLU A 1 133 ? -12.183 -4.424 -1.976 1.00 97.19 133 GLU A N 1
ATOM 1018 C CA . GLU A 1 133 ? -12.107 -5.019 -0.635 1.00 97.19 133 GLU A CA 1
ATOM 1019 C C . GLU A 1 133 ? -11.239 -4.118 0.233 1.00 97.19 133 GLU A C 1
ATOM 1021 O O . GLU A 1 133 ? -11.746 -3.213 0.900 1.00 97.19 133 GLU A O 1
ATOM 1026 N N . ARG A 1 134 ? -9.912 -4.250 0.110 1.00 97.44 134 ARG A N 1
ATOM 1027 C CA . ARG A 1 134 ? -8.961 -3.390 0.817 1.00 97.44 134 ARG A CA 1
ATOM 1028 C C . ARG A 1 134 ? -9.138 -1.903 0.512 1.00 97.44 134 ARG A C 1
ATOM 1030 O O . ARG A 1 134 ? -8.899 -1.082 1.389 1.00 97.44 134 ARG A O 1
ATOM 1037 N N . GLY A 1 135 ? -9.509 -1.558 -0.719 1.00 95.25 135 GLY A N 1
ATOM 1038 C CA . GLY A 1 135 ? -9.705 -0.168 -1.136 1.00 95.25 135 GLY A CA 1
ATOM 1039 C C . GLY A 1 135 ? -11.069 0.429 -0.780 1.00 95.25 135 GLY A C 1
ATOM 1040 O O . GLY A 1 135 ? -11.226 1.641 -0.897 1.00 95.25 135 GLY A O 1
ATOM 1041 N N . ALA A 1 136 ? -12.054 -0.382 -0.368 1.00 96.81 136 ALA A N 1
ATOM 1042 C CA . ALA A 1 136 ? -13.414 0.102 -0.130 1.00 96.81 136 ALA A CA 1
ATOM 1043 C C . ALA A 1 136 ? -14.161 -0.690 0.958 1.00 96.81 136 ALA A C 1
ATOM 1045 O O . ALA A 1 136 ? -14.079 -0.330 2.132 1.00 96.81 136 ALA A O 1
ATOM 1046 N N . ALA A 1 137 ? -14.914 -1.732 0.591 1.00 97.56 137 ALA A N 1
ATOM 1047 C CA . ALA A 1 137 ? -15.892 -2.375 1.470 1.00 97.56 137 ALA A CA 1
ATOM 1048 C C . ALA A 1 137 ? -15.239 -3.027 2.695 1.00 97.56 137 ALA A C 1
ATOM 1050 O O . ALA A 1 137 ? -15.615 -2.722 3.827 1.00 97.56 137 ALA A O 1
ATOM 1051 N N . GLY A 1 138 ? -14.213 -3.850 2.478 1.00 96.94 138 GLY A N 1
ATOM 1052 C CA . GLY A 1 138 ? -13.466 -4.493 3.556 1.00 96.94 138 GLY A CA 1
ATOM 1053 C C . GLY A 1 138 ? -12.796 -3.486 4.495 1.00 96.94 138 GLY A C 1
ATOM 1054 O O . GLY A 1 138 ? -12.827 -3.662 5.710 1.00 96.94 138 GLY A O 1
ATOM 1055 N N . ALA A 1 139 ? -12.264 -2.375 3.972 1.00 96.25 139 ALA A N 1
ATOM 1056 C CA . ALA A 1 139 ? -11.728 -1.301 4.813 1.00 96.25 139 ALA A CA 1
ATOM 1057 C C . ALA A 1 139 ? -12.810 -0.597 5.651 1.00 96.25 139 ALA A C 1
ATOM 1059 O O . ALA A 1 139 ? -12.572 -0.284 6.817 1.00 96.25 139 ALA A O 1
ATOM 1060 N N . ALA A 1 140 ? -13.999 -0.363 5.089 1.00 97.56 140 ALA A N 1
ATOM 1061 C CA . ALA A 1 140 ? -15.112 0.236 5.821 1.00 97.56 140 ALA A CA 1
ATOM 1062 C C . ALA A 1 140 ? -15.610 -0.676 6.953 1.00 97.56 140 ALA A C 1
ATOM 1064 O O . ALA A 1 140 ? -15.831 -0.197 8.066 1.00 97.56 140 ALA A O 1
ATOM 1065 N N . ILE A 1 141 ? -15.725 -1.981 6.688 1.00 97.56 141 ILE A N 1
ATOM 1066 C CA . ILE A 1 141 ? -16.086 -2.984 7.697 1.00 97.56 141 ILE A CA 1
ATOM 1067 C C . ILE A 1 141 ? -15.023 -3.034 8.794 1.00 97.56 141 ILE A C 1
ATOM 1069 O O . ILE A 1 141 ? -15.363 -2.900 9.964 1.00 97.56 141 ILE A O 1
ATOM 1073 N N . LEU A 1 142 ? -13.740 -3.124 8.434 1.00 97.06 142 LEU A N 1
ATOM 1074 C CA . LEU A 1 142 ? -12.650 -3.186 9.410 1.00 97.06 142 LEU A CA 1
ATOM 1075 C C . LEU A 1 142 ? -12.595 -1.937 10.309 1.00 97.06 142 LEU A C 1
ATOM 1077 O O . LEU A 1 142 ? -12.362 -2.038 11.513 1.00 97.06 142 LEU A O 1
ATOM 1081 N N . ASN A 1 143 ? -12.868 -0.752 9.752 1.00 96.81 143 ASN A N 1
ATOM 1082 C CA . ASN A 1 143 ? -12.990 0.480 10.534 1.00 96.81 143 ASN A CA 1
ATOM 1083 C C . ASN A 1 143 ? -14.187 0.443 11.499 1.00 96.81 143 ASN A C 1
ATOM 1085 O O . ASN A 1 143 ? -14.086 0.945 12.619 1.00 96.81 143 ASN A O 1
ATOM 1089 N N . ALA A 1 144 ? -15.318 -0.132 11.081 1.00 96.69 144 ALA A N 1
ATOM 1090 C CA . ALA A 1 144 ? -16.495 -0.282 11.932 1.00 96.69 144 ALA A CA 1
ATOM 1091 C C . ALA A 1 144 ? -16.254 -1.295 13.062 1.00 96.69 144 ALA A C 1
ATOM 1093 O O . ALA A 1 144 ? -16.596 -1.016 14.210 1.00 96.69 144 ALA A O 1
ATOM 1094 N N . GLU A 1 145 ? -15.612 -2.426 12.761 1.00 96.75 145 GLU A N 1
ATOM 1095 C CA . GLU A 1 145 ? -15.189 -3.425 13.749 1.00 96.75 145 GLU A CA 1
ATO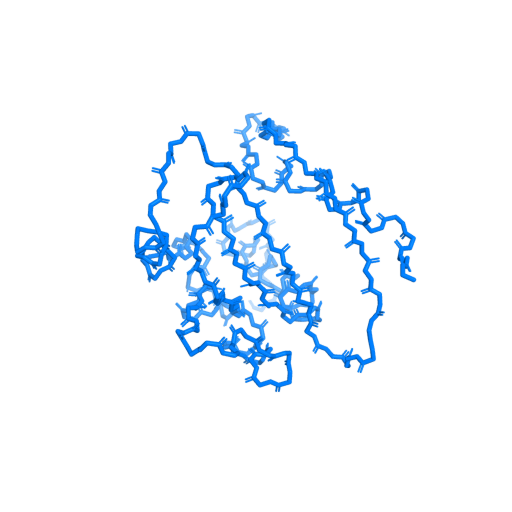M 1096 C C . GLU A 1 145 ? -14.279 -2.796 14.809 1.00 96.75 145 GLU A C 1
ATOM 1098 O O . GLU A 1 145 ? -14.525 -2.963 16.004 1.00 96.75 145 GLU A O 1
ATOM 1103 N N . LEU A 1 146 ? -13.296 -1.992 14.387 1.00 96.56 146 LEU A N 1
ATOM 1104 C CA . LEU A 1 146 ? -12.427 -1.260 15.308 1.00 96.56 146 LEU A CA 1
ATOM 1105 C C . LEU A 1 146 ? -13.215 -0.261 16.164 1.00 96.56 146 LEU A C 1
ATOM 1107 O O . LEU A 1 146 ? -13.005 -0.184 17.368 1.00 96.56 146 LEU A O 1
ATOM 1111 N N . ALA A 1 147 ? -14.152 0.488 15.575 1.00 96.12 147 ALA A N 1
ATOM 1112 C CA . ALA A 1 147 ? -14.965 1.447 16.322 1.00 96.12 147 ALA A CA 1
ATOM 1113 C C . ALA A 1 147 ? -15.849 0.775 17.390 1.00 96.12 147 ALA A C 1
ATOM 1115 O O . ALA A 1 147 ? -16.085 1.367 18.447 1.00 96.12 147 ALA A O 1
ATOM 1116 N N . VAL A 1 148 ? -16.326 -0.445 17.130 1.00 95.69 148 VAL A N 1
ATOM 1117 C CA . VAL A 1 148 ? -17.056 -1.258 18.113 1.00 95.69 148 VAL A CA 1
ATOM 1118 C C . VAL A 1 148 ? -16.110 -1.799 19.185 1.00 95.69 148 VAL A C 1
ATOM 1120 O O . VAL A 1 148 ? -16.412 -1.664 20.370 1.00 95.69 148 VAL A O 1
ATOM 1123 N N . ALA A 1 149 ? -14.955 -2.350 18.798 1.00 94.06 149 ALA A N 1
ATOM 1124 C CA . ALA A 1 149 ? -13.953 -2.875 19.729 1.00 94.06 149 ALA A CA 1
ATOM 1125 C C . ALA A 1 149 ? -13.407 -1.792 20.682 1.00 94.06 149 ALA A C 1
ATOM 1127 O O . ALA A 1 149 ? -13.243 -2.042 21.873 1.00 94.06 149 ALA A O 1
ATOM 1128 N N . ASP A 1 150 ? -13.225 -0.567 20.182 1.00 92.50 150 ASP A N 1
ATOM 1129 C CA . ASP A 1 150 ? -12.812 0.610 20.957 1.00 92.50 150 ASP A CA 1
ATOM 1130 C C . ASP A 1 150 ? -13.945 1.211 21.816 1.00 92.50 150 ASP A C 1
ATOM 1132 O O . ASP A 1 150 ? -13.742 2.208 22.512 1.00 92.50 150 ASP A O 1
ATOM 1136 N N . GLY A 1 151 ? -15.170 0.679 21.739 1.00 93.38 151 GLY A N 1
ATOM 1137 C CA . GLY A 1 151 ? -16.329 1.188 22.478 1.00 93.38 151 GLY A CA 1
ATOM 1138 C C . GLY A 1 151 ? -16.855 2.549 21.999 1.00 93.38 151 GLY A C 1
ATOM 1139 O O . GLY A 1 151 ? -17.658 3.178 22.690 1.00 93.38 151 GLY A O 1
ATOM 1140 N N . ARG A 1 152 ? -16.435 3.019 20.816 1.00 90.81 152 ARG A N 1
ATOM 1141 C CA . ARG A 1 152 ? -16.911 4.276 20.199 1.00 90.81 152 ARG A CA 1
ATOM 1142 C C . ARG A 1 152 ? -18.323 4.136 19.636 1.00 90.81 152 ARG A C 1
ATOM 1144 O O . ARG A 1 152 ? -19.058 5.118 19.561 1.00 90.81 152 ARG A O 1
ATOM 1151 N N . VAL A 1 153 ? -18.693 2.920 19.241 1.00 90.69 153 VAL A N 1
ATOM 1152 C CA . VAL A 1 153 ? -20.026 2.547 18.760 1.00 90.69 153 VAL A CA 1
ATOM 1153 C C . VAL A 1 153 ? -20.495 1.324 19.545 1.00 90.69 153 VAL A C 1
ATOM 1155 O O . VAL A 1 153 ? -19.721 0.405 19.793 1.00 90.69 153 VAL A O 1
ATOM 1158 N N . ARG A 1 154 ? -21.767 1.300 19.959 1.00 82.38 154 ARG A N 1
ATOM 1159 C CA . ARG A 1 154 ? -22.349 0.128 20.629 1.00 82.38 154 ARG A CA 1
ATOM 1160 C C . ARG A 1 154 ? -22.728 -0.930 19.595 1.00 82.38 154 ARG A C 1
ATOM 1162 O O . ARG A 1 154 ? -23.381 -0.599 18.607 1.00 82.38 154 ARG A O 1
ATOM 1169 N N . SER A 1 155 ? -22.382 -2.188 19.864 1.00 75.56 155 SER A N 1
ATOM 1170 C CA . SER A 1 155 ? -22.983 -3.325 19.159 1.00 75.56 155 SER A CA 1
ATOM 1171 C C . SER A 1 155 ? -24.495 -3.330 19.399 1.00 75.56 155 SER A C 1
ATOM 1173 O O . SER A 1 155 ? -24.939 -3.107 20.526 1.00 75.56 155 SER A O 1
ATOM 1175 N N . GLN A 1 156 ? -25.278 -3.553 18.343 1.00 68.69 156 GLN A N 1
ATOM 1176 C CA . GLN A 1 156 ? -26.716 -3.843 18.447 1.00 68.69 156 GLN A CA 1
ATOM 1177 C C . GLN A 1 156 ? -27.014 -5.354 18.450 1.00 68.69 156 GLN A C 1
ATOM 1179 O O . GLN A 1 156 ? -28.182 -5.734 18.489 1.00 68.69 156 GLN A O 1
ATOM 1184 N N . LEU A 1 157 ? -25.970 -6.188 18.400 1.00 57.06 157 LEU A N 1
ATOM 1185 C CA . LEU A 1 157 ? -26.022 -7.638 18.595 1.00 57.06 157 LEU A CA 1
ATOM 1186 C C . LEU A 1 157 ? -25.764 -7.978 20.061 1.00 57.06 157 LEU A C 1
ATOM 1188 O O . LEU A 1 157 ? -24.782 -7.406 20.599 1.00 57.06 157 LEU A O 1
#

Radius of gyration: 16.83 Å; chains: 1; bounding box: 46×32×42 Å

Sequence (157 aa):
PYIGGEEDKIAAEPAKILGRVEGDRIVPVPLSISATATRVPVLHGHLESVSVQLSTPASPDEARRAWREFRAPEAVAQLPSSPERVVEIADHPDRPQPRLDRDRGSGMTVTVGRIRPCPVQTLRFLVLSHNLERGAAGAAILNAELAVADGRVRSQL

Secondary structure (DSSP, 8-state):
---TTHHHHHHHHHHHHTSEEETTEEE-------------S-SS-EEEEEEE--SS---HHHHHHHHHH----HHHHTSTT--S-SEEEE-STT---HHHHTTGGGGTPEEEEEEEE-TTSSEEEEEEE-TTTTTTHHHHHHHHHHHHHTTSS----

pLDDT: mean 96.11, std 4.72, range [57.06, 98.81]

Foldseek 3Di:
DDDPCPQVCVQPVQQQVVFDDDPPDTDGHPDGDGDDDDDDPDPWKDKDKDFAADPDFDFLVRVQVCQVPDDDDPLLRPFPLHFVHQEDEDEPQPDDDGVPPCCPSHQNHKYKYPWHQDPVHRIIIMIMGTCPQNVHDVVVVSVVSSCCSVVVDPDPD